Protein AF-E3RVE3-F1 (afdb_monomer_lite)

pLDDT: mean 70.92, std 10.41, range [46.97, 87.31]

Radius of gyration: 34.37 Å; chains: 1; bounding box: 54×41×122 Å

Secondary structure (DSSP, 8-state):
-HHHHHHHHHHHHHHHHHHHHHHHHHTTT-HHHHHHHHHHHHHHHHHHHHHHHHHHHTT----BTTB-HHHHHHHHHHHHHHHHHHHHHHHHHHHT--GGG--S-S----HHHHHHHHT-HHHHHHHHHHHHHHHHHHHHHHHHHHHHHHHHHHHHHHHHHHHHHHHHHHHHHHT--

InterPro domains:
  IPR005178 Organic solute transporter subunit alpha/Transmembrane protein 184 [PF03619] (2-101)
  IPR005178 Organic solute transporter subunit alpha/Transmembrane protein 184 [PTHR23423] (3-134)

Structure (mmCIF, N/CA/C/O backbone):
data_AF-E3RVE3-F1
#
_entry.id   AF-E3RVE3-F1
#
loop_
_atom_site.group_PDB
_atom_site.id
_atom_site.type_symbol
_atom_site.label_atom_id
_atom_site.label_alt_id
_atom_site.label_comp_id
_atom_site.label_asym_id
_atom_site.label_entity_id
_atom_site.label_seq_id
_atom_site.pdbx_PDB_ins_code
_atom_site.Cartn_x
_atom_site.Cartn_y
_atom_site.Cartn_z
_atom_site.occupancy
_atom_site.B_iso_or_equiv
_atom_site.auth_seq_id
_atom_site.auth_comp_id
_atom_site.auth_asym_id
_atom_site.auth_atom_id
_atom_site.pdbx_PDB_model_num
ATOM 1 N N . MET A 1 1 ? 16.884 5.869 -12.346 1.00 65.06 1 MET A N 1
ATOM 2 C CA . MET A 1 1 ? 17.036 4.520 -12.939 1.00 65.06 1 MET A CA 1
ATOM 3 C C . MET A 1 1 ? 17.633 3.510 -11.960 1.00 65.06 1 MET A C 1
ATOM 5 O O . MET A 1 1 ? 16.927 2.584 -11.593 1.00 65.06 1 MET A O 1
ATOM 9 N N . VAL A 1 2 ? 18.877 3.674 -11.479 1.00 71.81 2 VAL A N 1
ATOM 10 C CA . VAL A 1 2 ? 19.472 2.731 -10.497 1.00 71.81 2 VAL A CA 1
ATOM 11 C C . VAL A 1 2 ? 18.742 2.763 -9.149 1.00 71.81 2 VAL A C 1
ATOM 13 O O . VAL A 1 2 ? 18.401 1.713 -8.618 1.00 71.81 2 VAL A O 1
ATOM 16 N N . LEU A 1 3 ? 18.426 3.954 -8.630 1.00 80.06 3 LEU A N 1
ATOM 17 C CA . LEU A 1 3 ? 17.677 4.094 -7.374 1.00 80.06 3 LEU A CA 1
ATOM 18 C C . LEU A 1 3 ? 16.263 3.501 -7.475 1.00 80.06 3 LEU A C 1
ATOM 20 O O . LEU A 1 3 ? 15.844 2.769 -6.581 1.00 80.06 3 LEU A O 1
ATOM 24 N N . ASP A 1 4 ? 15.578 3.742 -8.596 1.00 76.38 4 ASP A N 1
ATOM 25 C CA . ASP A 1 4 ? 14.235 3.209 -8.879 1.00 76.38 4 ASP A CA 1
ATOM 26 C C . ASP A 1 4 ? 14.238 1.674 -8.999 1.00 76.38 4 ASP A C 1
ATOM 28 O O . ASP A 1 4 ? 13.317 0.993 -8.542 1.00 76.38 4 ASP A O 1
ATOM 32 N N . ALA A 1 5 ? 15.313 1.108 -9.553 1.00 75.25 5 ALA A N 1
ATOM 33 C CA . ALA A 1 5 ? 15.502 -0.335 -9.639 1.00 75.25 5 ALA A CA 1
ATOM 34 C C . ALA A 1 5 ? 15.805 -0.973 -8.280 1.00 75.25 5 ALA A C 1
ATOM 36 O O . ALA A 1 5 ? 15.210 -1.997 -7.932 1.00 75.25 5 ALA A O 1
ATOM 37 N N . CYS A 1 6 ? 16.673 -0.354 -7.477 1.00 84.38 6 CYS A N 1
ATOM 38 C CA . CYS A 1 6 ? 16.974 -0.826 -6.129 1.00 84.38 6 CYS A CA 1
ATOM 39 C C . CYS A 1 6 ? 15.732 -0.779 -5.233 1.00 84.38 6 CYS A C 1
ATOM 41 O O . CYS A 1 6 ? 15.403 -1.782 -4.601 1.00 84.38 6 CYS A O 1
ATOM 43 N N . THR A 1 7 ? 15.003 0.342 -5.215 1.00 83.31 7 THR A N 1
ATOM 44 C CA . THR A 1 7 ? 13.797 0.481 -4.384 1.00 83.31 7 THR A CA 1
ATOM 45 C C . THR A 1 7 ? 12.705 -0.502 -4.800 1.00 83.31 7 THR A C 1
ATOM 47 O O . THR A 1 7 ? 12.115 -1.151 -3.938 1.00 83.31 7 THR A O 1
ATOM 50 N N . THR A 1 8 ? 12.498 -0.724 -6.105 1.00 80.88 8 THR A N 1
ATOM 51 C CA . THR A 1 8 ? 11.493 -1.691 -6.573 1.00 80.88 8 THR A CA 1
ATOM 52 C C . THR A 1 8 ? 11.868 -3.122 -6.197 1.00 80.88 8 THR A C 1
ATOM 54 O O . THR A 1 8 ? 11.028 -3.879 -5.711 1.00 80.88 8 THR A O 1
ATOM 57 N N . THR A 1 9 ? 13.145 -3.484 -6.329 1.00 82.31 9 THR A N 1
ATOM 58 C CA . THR A 1 9 ? 13.634 -4.816 -5.946 1.00 82.31 9 THR A CA 1
ATOM 59 C C . THR A 1 9 ? 13.461 -5.053 -4.445 1.00 82.31 9 THR A C 1
ATOM 61 O O . THR A 1 9 ? 12.904 -6.071 -4.032 1.00 82.31 9 THR A O 1
ATOM 64 N N . ILE A 1 10 ? 13.847 -4.079 -3.615 1.00 87.31 10 ILE A N 1
ATOM 65 C CA . ILE A 1 10 ? 13.667 -4.139 -2.158 1.00 87.31 10 ILE A CA 1
ATOM 66 C C . ILE A 1 10 ? 12.174 -4.211 -1.800 1.00 87.31 10 ILE A C 1
ATOM 68 O O . ILE A 1 10 ? 11.781 -4.988 -0.928 1.00 87.31 10 ILE A O 1
ATOM 72 N N . ALA A 1 11 ? 11.316 -3.462 -2.495 1.00 82.50 11 ALA A N 1
ATOM 73 C CA . ALA A 1 11 ? 9.875 -3.462 -2.265 1.00 82.50 11 ALA A CA 1
ATOM 74 C C . ALA A 1 11 ? 9.217 -4.818 -2.575 1.00 82.50 11 ALA A C 1
ATOM 76 O O . ALA A 1 11 ? 8.315 -5.230 -1.833 1.00 82.50 11 ALA A O 1
ATOM 77 N N . ILE A 1 12 ? 9.670 -5.514 -3.626 1.00 79.44 1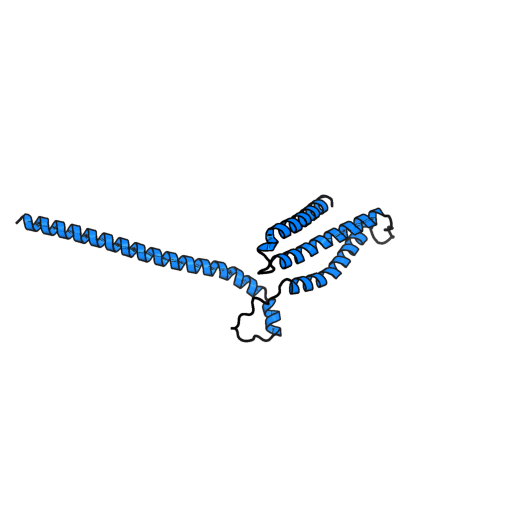2 ILE A N 1
ATOM 78 C CA . ILE A 1 12 ? 9.216 -6.867 -3.985 1.00 79.44 12 ILE A CA 1
ATOM 79 C C . ILE A 1 12 ? 9.651 -7.865 -2.909 1.00 79.44 12 ILE A C 1
ATOM 81 O O . ILE A 1 12 ? 8.815 -8.601 -2.380 1.00 79.44 12 ILE A O 1
ATOM 85 N N . LEU A 1 13 ? 10.927 -7.836 -2.512 1.00 85.00 13 LEU A N 1
ATOM 86 C CA . LEU A 1 13 ? 11.462 -8.710 -1.462 1.00 85.00 13 LEU A CA 1
ATOM 87 C C . LEU A 1 13 ? 10.730 -8.517 -0.132 1.00 85.00 13 LEU A C 1
ATOM 89 O O . LEU A 1 13 ? 10.403 -9.491 0.555 1.00 85.00 13 LEU A O 1
ATOM 93 N N . GLN A 1 14 ? 10.415 -7.267 0.208 1.00 82.31 14 GLN A N 1
ATOM 94 C CA . GLN A 1 14 ? 9.692 -6.971 1.433 1.00 82.31 14 GLN A CA 1
ATOM 95 C C . GLN A 1 14 ? 8.228 -7.410 1.356 1.00 82.31 14 GLN A C 1
ATOM 97 O O . GLN A 1 14 ? 7.674 -7.861 2.353 1.00 82.31 14 GLN A O 1
ATOM 102 N N . SER A 1 15 ? 7.605 -7.359 0.176 1.00 75.19 15 SER A N 1
ATOM 103 C CA . SER A 1 15 ? 6.250 -7.883 -0.023 1.00 75.19 15 SER A CA 1
ATOM 104 C C . SER A 1 15 ? 6.187 -9.401 0.176 1.00 75.19 15 SER A C 1
ATOM 106 O O . SER A 1 15 ? 5.290 -9.895 0.856 1.00 75.19 15 SER A O 1
ATOM 108 N N . VAL A 1 16 ? 7.160 -10.139 -0.363 1.00 78.75 16 VAL A N 1
ATOM 109 C CA . VAL A 1 16 ? 7.247 -11.603 -0.214 1.00 78.75 16 VAL A CA 1
ATOM 110 C C . VAL A 1 16 ? 7.552 -11.999 1.236 1.00 78.75 16 VAL A C 1
ATOM 112 O O . VAL A 1 16 ? 6.930 -12.906 1.792 1.00 78.75 16 VAL A O 1
ATOM 115 N N . SER A 1 17 ? 8.471 -11.288 1.890 1.00 79.94 17 SER A N 1
ATOM 116 C CA . SER A 1 17 ? 8.821 -11.542 3.295 1.00 79.94 17 SER A CA 1
ATOM 117 C C . SER A 1 17 ? 7.658 -11.239 4.239 1.00 79.94 17 SER A C 1
ATOM 119 O O . SER A 1 17 ? 7.386 -11.992 5.175 1.00 79.94 17 SER A O 1
ATOM 121 N N . PHE A 1 18 ? 6.927 -10.163 3.965 1.00 74.94 18 PHE A N 1
ATOM 122 C CA . PHE A 1 18 ? 5.731 -9.787 4.701 1.00 74.94 18 PHE A CA 1
ATOM 123 C C . PHE A 1 18 ? 4.583 -10.789 4.508 1.00 74.94 18 PHE A C 1
ATOM 125 O O . PHE A 1 18 ? 3.909 -11.122 5.483 1.00 74.94 18 PHE A O 1
ATOM 132 N N . TYR A 1 19 ? 4.412 -11.338 3.300 1.00 68.50 19 TYR A N 1
ATOM 133 C CA . TYR A 1 19 ? 3.468 -12.427 3.030 1.00 68.50 19 TYR A CA 1
ATOM 134 C C . TYR A 1 19 ? 3.749 -13.650 3.912 1.00 68.50 19 TYR A C 1
ATOM 136 O O . TYR A 1 19 ? 2.864 -14.134 4.619 1.00 68.50 19 TYR A O 1
ATOM 144 N N . ASN A 1 20 ? 5.006 -14.100 3.946 1.00 73.31 20 ASN A N 1
ATOM 145 C CA . ASN A 1 20 ? 5.391 -15.275 4.726 1.00 73.31 20 ASN A CA 1
ATOM 146 C C . ASN A 1 20 ? 5.181 -15.106 6.235 1.00 73.31 20 ASN A C 1
ATOM 148 O O . ASN A 1 20 ? 4.893 -16.094 6.910 1.00 73.31 20 ASN A O 1
ATOM 152 N N . ARG A 1 21 ? 5.307 -13.880 6.755 1.00 70.62 21 ARG A N 1
ATOM 153 C CA . ARG A 1 21 ? 5.133 -13.571 8.183 1.00 70.62 21 ARG A CA 1
ATOM 154 C C . ARG A 1 21 ? 3.676 -13.394 8.611 1.00 70.62 21 ARG A C 1
ATOM 156 O O . ARG A 1 21 ? 3.383 -13.576 9.782 1.00 70.62 21 ARG A O 1
ATOM 163 N N . ASN A 1 22 ? 2.769 -13.050 7.696 1.00 64.31 22 ASN A N 1
ATOM 164 C CA . ASN A 1 22 ? 1.396 -12.667 8.050 1.00 64.31 22 ASN A CA 1
ATOM 165 C C . ASN A 1 22 ? 0.319 -13.648 7.559 1.00 64.31 22 ASN A C 1
ATOM 167 O O . ASN A 1 22 ? -0.866 -13.415 7.776 1.00 64.31 22 ASN A O 1
ATOM 171 N N . LYS A 1 23 ? 0.712 -14.764 6.934 1.00 63.12 23 LYS A N 1
ATOM 172 C CA . LYS A 1 23 ? -0.189 -15.798 6.395 1.00 63.12 23 LYS A CA 1
ATOM 173 C C . LYS A 1 23 ? -1.209 -16.359 7.401 1.00 63.12 23 LYS A C 1
ATOM 175 O O . LYS A 1 23 ? -2.355 -16.578 7.019 1.00 63.12 23 LYS A O 1
ATOM 180 N N . GLU A 1 24 ? -0.840 -16.525 8.672 1.00 59.94 24 GLU A N 1
ATOM 181 C CA . GLU A 1 24 ? -1.742 -17.065 9.710 1.00 59.94 24 GLU A CA 1
ATOM 182 C C . GLU A 1 24 ? -2.797 -16.061 10.195 1.00 59.94 24 GLU A C 1
ATOM 184 O O . GLU A 1 24 ? -3.933 -16.438 10.467 1.00 59.94 24 GLU A O 1
ATOM 189 N N . LEU A 1 25 ? -2.471 -14.768 10.252 1.00 56.75 25 LEU A N 1
ATOM 190 C CA . LEU A 1 25 ? -3.379 -13.735 10.772 1.00 56.75 25 LEU A CA 1
ATOM 191 C C . LEU A 1 25 ? -4.417 -13.268 9.735 1.00 56.75 25 LEU A C 1
ATOM 193 O O . LEU A 1 25 ? -5.370 -12.566 10.072 1.00 56.75 25 LEU A O 1
ATOM 197 N N . LEU A 1 26 ? -4.248 -13.649 8.464 1.00 52.38 26 LEU A N 1
ATOM 198 C CA . LEU A 1 26 ? -4.927 -13.020 7.329 1.00 52.38 26 LEU A CA 1
ATOM 199 C C . LEU A 1 26 ? -5.943 -13.853 6.570 1.00 52.38 26 LEU A C 1
ATOM 201 O O . LEU A 1 26 ? -6.706 -13.281 5.783 1.00 52.38 26 LEU A O 1
ATOM 205 N N . GLN A 1 27 ? -6.034 -15.152 6.846 1.00 53.09 27 GLN A N 1
ATOM 206 C CA . GLN A 1 27 ? -7.085 -15.988 6.264 1.00 53.09 27 GLN A CA 1
ATOM 207 C C . GLN A 1 27 ? -8.498 -15.479 6.600 1.00 53.09 27 GLN A C 1
ATOM 209 O O . GLN A 1 27 ? -9.424 -15.686 5.822 1.00 53.09 27 GLN A O 1
ATOM 214 N N . LYS A 1 28 ? -8.664 -14.746 7.711 1.00 53.94 28 LYS A N 1
ATOM 215 C CA . LYS A 1 28 ? -9.977 -14.312 8.209 1.00 53.94 28 LYS A CA 1
ATOM 216 C C . LYS A 1 28 ? -10.526 -13.018 7.580 1.00 53.94 28 LYS A C 1
ATOM 218 O O . LYS A 1 28 ? -11.725 -12.772 7.692 1.00 53.94 28 LYS A O 1
ATOM 223 N N . HIS A 1 29 ? -9.698 -12.176 6.943 1.00 56.75 29 HIS A N 1
ATOM 224 C CA . HIS A 1 29 ? -10.158 -10.869 6.421 1.00 56.75 29 HIS A CA 1
ATOM 225 C C . HIS A 1 29 ? -9.526 -10.386 5.101 1.00 56.75 29 HIS A C 1
ATOM 227 O O . HIS A 1 29 ? -9.907 -9.320 4.619 1.00 56.75 29 HIS A O 1
ATOM 233 N N . GLN A 1 30 ? -8.600 -11.139 4.485 1.00 58.16 30 GLN A N 1
ATOM 234 C CA . GLN A 1 30 ? -8.103 -10.877 3.115 1.00 58.16 30 GLN A CA 1
ATOM 235 C C . GLN A 1 30 ? -7.538 -9.447 2.891 1.00 58.16 30 GLN A C 1
ATOM 237 O O . GLN A 1 30 ? -7.475 -8.954 1.768 1.00 58.16 30 GLN A O 1
ATOM 242 N N . ILE A 1 31 ? -7.096 -8.755 3.950 1.00 59.66 31 ILE A N 1
ATOM 243 C CA . ILE A 1 31 ? -6.632 -7.352 3.892 1.00 59.66 31 ILE A CA 1
ATOM 244 C C . ILE A 1 31 ? -5.329 -7.202 3.081 1.00 59.66 31 ILE A C 1
ATOM 246 O O . ILE A 1 31 ? -5.096 -6.161 2.473 1.00 59.66 31 ILE A O 1
ATOM 250 N N . LEU A 1 32 ? -4.492 -8.242 2.993 1.00 57.31 32 LEU A N 1
ATOM 251 C CA . LEU A 1 32 ? -3.248 -8.186 2.213 1.00 57.31 32 LEU A CA 1
ATOM 252 C C . LEU A 1 32 ? -3.418 -8.426 0.722 1.00 57.31 32 LEU A C 1
ATOM 254 O O . LEU A 1 32 ? -2.646 -7.857 -0.040 1.00 57.31 32 LEU A O 1
ATOM 258 N N . LEU A 1 33 ? -4.422 -9.189 0.283 1.00 58.50 33 LEU A N 1
ATOM 259 C CA . LEU A 1 33 ? -4.738 -9.280 -1.147 1.00 58.50 33 LEU A CA 1
ATOM 260 C C . LEU A 1 33 ? -5.152 -7.906 -1.699 1.00 58.50 33 LEU A C 1
ATOM 262 O O . LEU A 1 33 ? -4.770 -7.537 -2.810 1.00 58.50 33 LEU A O 1
ATOM 266 N N . LYS A 1 34 ? -5.806 -7.090 -0.862 1.00 66.50 34 LYS A N 1
ATOM 267 C CA . LYS A 1 34 ? -6.138 -5.688 -1.159 1.00 66.50 34 LYS A CA 1
ATOM 268 C C . LYS A 1 34 ? -4.887 -4.815 -1.324 1.00 66.50 34 LYS A C 1
ATOM 270 O O . LYS A 1 34 ? -4.781 -4.082 -2.301 1.00 66.50 34 LYS A O 1
ATOM 275 N N . LEU A 1 35 ? -3.906 -4.926 -0.424 1.00 62.16 35 LEU A N 1
ATOM 276 C CA . LEU A 1 35 ? -2.658 -4.145 -0.503 1.00 62.16 35 LEU A CA 1
ATOM 277 C C . LEU A 1 35 ? -1.691 -4.644 -1.593 1.00 62.16 35 LEU A C 1
ATOM 279 O O . LEU A 1 35 ? -0.967 -3.851 -2.197 1.00 62.16 35 LEU A O 1
ATOM 283 N N . PHE A 1 36 ? -1.685 -5.948 -1.871 1.00 68.75 36 PHE A N 1
ATOM 284 C CA . PHE A 1 36 ? -0.856 -6.566 -2.906 1.00 68.75 36 PHE A CA 1
ATOM 285 C C . PHE A 1 36 ? -1.291 -6.164 -4.320 1.00 68.75 36 PHE A C 1
ATOM 287 O O . PHE A 1 36 ? -0.445 -5.961 -5.191 1.00 68.75 36 PHE A O 1
ATOM 294 N N . THR A 1 37 ? -2.597 -5.988 -4.529 1.00 67.06 37 THR A N 1
ATOM 295 C CA . THR A 1 37 ? -3.157 -5.544 -5.811 1.00 67.06 37 THR A CA 1
ATOM 296 C C . THR A 1 37 ? -2.599 -4.176 -6.211 1.00 67.06 37 THR A C 1
ATOM 298 O O . THR A 1 37 ? -2.032 -4.040 -7.291 1.00 67.06 37 THR A O 1
ATOM 301 N N . PHE A 1 38 ? -2.636 -3.191 -5.306 1.00 72.50 38 PHE A N 1
ATOM 302 C CA . PHE A 1 38 ? -2.054 -1.865 -5.555 1.00 72.50 38 PHE A CA 1
ATOM 303 C C . PHE A 1 38 ? -0.528 -1.909 -5.736 1.00 72.50 38 PHE A C 1
ATOM 305 O O . PHE A 1 38 ? 0.020 -1.239 -6.608 1.00 72.50 38 PHE A O 1
ATOM 312 N N . LYS A 1 39 ? 0.180 -2.736 -4.953 1.00 76.50 39 LYS A N 1
ATOM 313 C CA . LYS A 1 39 ? 1.634 -2.906 -5.110 1.00 76.50 39 LYS A CA 1
ATOM 314 C C . LYS A 1 39 ? 2.032 -3.521 -6.456 1.00 76.50 39 LYS A C 1
ATOM 316 O O . LYS A 1 39 ? 3.067 -3.142 -7.000 1.00 76.50 39 LYS A O 1
ATOM 321 N N . SER A 1 40 ? 1.228 -4.434 -6.999 1.00 71.69 40 SER A N 1
ATOM 322 C CA . SER A 1 40 ? 1.490 -5.060 -8.304 1.00 71.69 40 SER A CA 1
ATOM 323 C C . SER A 1 40 ? 1.406 -4.051 -9.455 1.00 71.69 40 SER A C 1
ATOM 325 O O . SER A 1 40 ? 2.195 -4.138 -10.393 1.00 71.69 40 SER A O 1
ATOM 327 N N . VAL A 1 41 ? 0.544 -3.032 -9.336 1.00 77.31 41 VAL A N 1
ATOM 328 C CA . VAL A 1 41 ? 0.456 -1.909 -10.292 1.00 77.31 41 VAL A CA 1
ATOM 329 C C . VAL A 1 41 ? 1.785 -1.160 -10.384 1.00 77.31 41 VAL A C 1
ATOM 331 O O . VAL A 1 41 ? 2.300 -0.923 -11.477 1.00 77.31 41 VAL A O 1
ATOM 334 N N . LEU A 1 42 ? 2.374 -0.820 -9.231 1.00 76.06 42 LEU A N 1
ATOM 335 C CA . LEU A 1 42 ? 3.668 -0.133 -9.175 1.00 76.06 42 LEU A CA 1
ATOM 336 C C . LEU A 1 42 ? 4.797 -1.008 -9.744 1.00 76.06 42 LEU A C 1
ATOM 338 O O . LEU A 1 42 ? 5.687 -0.499 -10.424 1.00 76.06 42 LEU A O 1
ATOM 342 N N . GLY A 1 43 ? 4.742 -2.324 -9.515 1.00 75.00 43 GLY A N 1
ATOM 343 C CA . GLY A 1 43 ? 5.701 -3.275 -10.082 1.00 75.00 43 GLY A CA 1
ATOM 344 C C . GLY A 1 43 ? 5.659 -3.337 -11.612 1.00 75.00 43 GLY A C 1
ATOM 345 O O . GLY A 1 43 ? 6.706 -3.425 -12.253 1.00 75.00 43 GLY A O 1
ATOM 346 N N . LEU A 1 44 ? 4.472 -3.231 -12.211 1.00 77.88 44 LEU A N 1
ATOM 347 C CA . LEU A 1 44 ? 4.301 -3.256 -13.666 1.00 77.88 44 LEU A CA 1
ATOM 348 C C . LEU A 1 44 ? 4.865 -2.006 -14.355 1.00 77.88 44 LEU A C 1
ATOM 350 O O . LEU A 1 44 ? 5.475 -2.129 -15.416 1.00 77.88 44 LEU A O 1
ATOM 354 N N . ASN A 1 45 ? 4.763 -0.828 -13.732 1.00 78.94 45 ASN A N 1
ATOM 355 C CA . ASN A 1 45 ? 5.400 0.394 -14.241 1.00 78.94 45 ASN A CA 1
ATOM 356 C C . ASN A 1 45 ? 6.937 0.270 -14.284 1.00 78.94 45 ASN A C 1
ATOM 358 O O . ASN A 1 45 ? 7.588 0.626 -15.273 1.00 78.94 45 ASN A O 1
ATOM 362 N N . PHE A 1 46 ? 7.521 -0.315 -13.236 1.00 77.06 46 PHE A N 1
ATOM 363 C CA . PHE A 1 46 ? 8.947 -0.624 -13.208 1.00 77.06 46 PHE A CA 1
ATOM 364 C C . PHE A 1 46 ? 9.332 -1.653 -14.282 1.00 77.06 46 PHE A C 1
ATOM 366 O O . PHE A 1 46 ? 10.337 -1.479 -14.973 1.00 77.06 46 PHE A O 1
ATOM 373 N N . PHE A 1 47 ? 8.515 -2.693 -14.472 1.00 77.81 47 PHE A N 1
ATOM 374 C CA . PHE A 1 47 ? 8.771 -3.729 -15.471 1.00 77.81 47 PHE A CA 1
ATOM 375 C C . PHE A 1 47 ? 8.735 -3.184 -16.905 1.00 77.81 47 PHE A C 1
ATOM 377 O O . PHE A 1 47 ? 9.600 -3.527 -17.705 1.00 77.81 47 PHE A O 1
ATOM 384 N N . GLN A 1 48 ? 7.810 -2.274 -17.225 1.00 80.88 48 GLN A N 1
ATOM 385 C CA . GLN A 1 48 ? 7.771 -1.582 -18.521 1.00 80.88 48 GLN A CA 1
ATOM 386 C C . GLN A 1 48 ? 9.077 -0.821 -18.782 1.00 80.88 48 GLN A C 1
ATOM 388 O O . GLN A 1 48 ? 9.715 -1.008 -19.819 1.00 80.88 48 GLN A O 1
ATOM 393 N N . SER A 1 49 ? 9.519 -0.025 -17.804 1.00 75.94 49 SER A N 1
ATOM 394 C CA . SER A 1 49 ? 10.766 0.746 -17.889 1.00 75.94 49 SER A CA 1
ATOM 395 C C . SER A 1 49 ? 12.002 -0.155 -18.024 1.00 75.94 49 SER A C 1
ATOM 397 O O . SER A 1 49 ? 12.944 0.176 -18.749 1.00 75.94 49 SER A O 1
ATOM 399 N N . PHE A 1 50 ? 11.988 -1.325 -17.379 1.00 77.88 50 PHE A N 1
ATOM 400 C CA . PHE A 1 50 ? 13.038 -2.338 -17.477 1.00 77.88 50 PHE A CA 1
ATOM 401 C C . PHE A 1 50 ? 13.070 -3.020 -18.853 1.00 77.88 50 PHE A C 1
ATOM 403 O O . PHE A 1 50 ? 14.125 -3.071 -19.483 1.00 77.88 50 PHE A O 1
ATOM 410 N N . VAL A 1 51 ? 11.923 -3.487 -19.357 1.00 78.81 51 VAL A N 1
ATOM 411 C CA . VAL A 1 51 ? 11.801 -4.148 -20.670 1.00 78.81 51 VAL A CA 1
ATOM 412 C C . VAL A 1 51 ? 12.221 -3.209 -21.797 1.00 78.81 51 VAL A C 1
ATOM 414 O O . VAL A 1 51 ? 12.952 -3.613 -22.697 1.00 78.81 51 VAL A O 1
ATOM 417 N N . ILE A 1 52 ? 11.821 -1.941 -21.729 1.00 74.44 52 ILE A N 1
ATOM 418 C CA . ILE A 1 52 ? 12.172 -0.930 -22.732 1.00 74.44 52 ILE A CA 1
ATOM 419 C C . ILE A 1 52 ? 13.662 -0.585 -22.671 1.00 74.44 52 ILE A C 1
ATOM 421 O O . ILE A 1 52 ? 14.301 -0.460 -23.714 1.00 74.44 52 ILE A O 1
ATOM 425 N N . SER A 1 53 ? 14.250 -0.516 -21.474 1.00 70.69 53 SER A N 1
ATOM 426 C CA . SER A 1 53 ? 15.703 -0.346 -21.325 1.00 70.69 53 SER A CA 1
ATOM 427 C C . SER A 1 53 ? 16.485 -1.547 -21.868 1.00 70.69 53 SER A C 1
ATOM 429 O O . SER A 1 53 ? 17.509 -1.372 -22.525 1.00 70.69 53 SER A O 1
ATOM 431 N N . MET A 1 54 ? 15.982 -2.766 -21.658 1.00 72.75 54 MET A N 1
ATOM 432 C CA . MET A 1 54 ? 16.579 -3.993 -22.190 1.00 72.75 54 MET A CA 1
ATOM 433 C C . MET A 1 54 ? 16.469 -4.052 -23.723 1.00 72.75 54 MET A C 1
ATOM 435 O O . MET A 1 54 ? 17.429 -4.404 -24.408 1.00 72.75 54 MET A O 1
ATOM 439 N N . LEU A 1 55 ? 15.337 -3.613 -24.282 1.00 69.88 55 LEU A N 1
ATOM 440 C CA . LEU A 1 55 ? 15.103 -3.557 -25.725 1.00 69.88 55 LEU A CA 1
ATOM 441 C C . LEU A 1 55 ? 15.906 -2.442 -26.417 1.00 69.88 55 LEU A C 1
ATOM 443 O O . LEU A 1 55 ? 16.385 -2.638 -27.536 1.00 69.88 55 LEU A O 1
ATOM 447 N N . ALA A 1 56 ? 16.112 -1.306 -25.744 1.00 66.06 56 ALA A N 1
ATOM 448 C CA . ALA A 1 56 ? 17.023 -0.252 -26.187 1.00 66.06 56 ALA A CA 1
ATOM 449 C C . ALA A 1 56 ? 18.479 -0.745 -26.246 1.00 66.06 56 ALA A C 1
ATOM 451 O O . ALA A 1 56 ? 19.197 -0.401 -27.184 1.00 66.06 56 ALA A O 1
ATOM 452 N N . GLY A 1 57 ? 18.886 -1.622 -25.321 1.00 61.75 57 GLY A N 1
ATOM 453 C CA . GLY A 1 57 ? 20.194 -2.287 -25.344 1.00 61.75 57 GLY A CA 1
ATOM 454 C C . GLY A 1 57 ? 20.416 -3.221 -26.545 1.00 61.75 57 GLY A C 1
ATOM 455 O O . GLY A 1 57 ? 21.552 -3.405 -26.968 1.00 61.75 57 GLY A O 1
ATOM 456 N N . HIS A 1 58 ? 19.349 -3.759 -27.148 1.00 60.66 58 HIS A N 1
ATOM 457 C CA . HIS A 1 58 ? 19.416 -4.630 -28.334 1.00 60.66 58 HIS A CA 1
ATOM 458 C C . HIS A 1 58 ? 19.385 -3.883 -29.685 1.00 60.66 58 HIS A C 1
ATOM 460 O O . HIS A 1 58 ? 19.327 -4.520 -30.737 1.00 60.66 58 HIS A O 1
ATOM 466 N N . GLY A 1 59 ? 19.426 -2.544 -29.700 1.00 55.34 59 GLY A N 1
ATOM 467 C CA . GLY A 1 59 ? 19.671 -1.765 -30.925 1.00 55.34 59 GLY A CA 1
ATOM 468 C C . GLY A 1 59 ? 18.552 -1.774 -31.982 1.00 55.34 59 GLY A C 1
ATOM 469 O O . GLY A 1 59 ? 18.790 -1.377 -33.122 1.00 55.34 59 GLY A O 1
ATOM 470 N N . LYS A 1 60 ? 17.326 -2.210 -31.645 1.00 53.22 60 LYS A N 1
ATOM 471 C CA . LYS A 1 60 ? 16.180 -2.247 -32.585 1.00 53.22 60 LYS A CA 1
ATOM 472 C C . LYS A 1 60 ? 15.394 -0.942 -32.708 1.00 53.22 60 LYS A C 1
ATOM 474 O O . LYS A 1 60 ? 14.583 -0.806 -33.621 1.00 53.22 60 LYS A O 1
ATOM 479 N N . LEU A 1 61 ? 15.617 0.012 -31.816 1.00 54.78 61 LEU A N 1
ATOM 480 C CA . LEU A 1 61 ? 15.035 1.340 -31.940 1.00 54.78 61 LEU A CA 1
ATOM 481 C C . LEU A 1 61 ? 15.976 2.133 -32.856 1.00 54.78 61 LEU A C 1
ATOM 483 O O . LEU A 1 61 ? 17.164 2.235 -32.581 1.00 54.78 61 LEU A O 1
ATOM 487 N N . ARG A 1 62 ? 15.485 2.593 -34.007 1.00 50.41 62 ARG A N 1
ATOM 488 C CA . ARG A 1 62 ? 16.220 3.480 -34.919 1.00 50.41 62 ARG A CA 1
ATOM 489 C C . ARG A 1 62 ? 15.631 4.883 -34.772 1.00 50.41 62 ARG A C 1
ATOM 491 O O . ARG A 1 62 ? 14.405 4.997 -34.764 1.00 50.41 62 ARG A O 1
ATOM 498 N N . PRO A 1 63 ? 16.453 5.941 -34.696 1.00 47.84 63 PRO A N 1
ATOM 499 C CA . PRO A 1 63 ? 15.942 7.302 -34.682 1.00 47.84 63 PRO A CA 1
ATOM 500 C C . PRO A 1 63 ? 15.333 7.590 -36.057 1.00 47.84 63 PRO A C 1
ATOM 502 O O . PRO A 1 63 ? 16.011 7.465 -37.076 1.00 47.84 63 PRO A O 1
ATOM 505 N N . ASN A 1 64 ? 14.052 7.944 -36.101 1.00 54.59 64 ASN A N 1
ATOM 506 C CA . ASN A 1 64 ? 13.423 8.481 -37.306 1.00 54.59 64 ASN A CA 1
ATOM 507 C C . ASN A 1 64 ? 13.289 10.005 -37.151 1.00 54.59 64 ASN A C 1
ATOM 509 O O . ASN A 1 64 ? 13.178 10.517 -36.040 1.00 54.59 64 ASN A O 1
ATOM 513 N N . LYS A 1 65 ? 13.283 10.717 -38.279 1.00 50.03 65 LYS A N 1
ATOM 514 C CA . LYS A 1 65 ? 13.355 12.174 -38.485 1.00 50.03 65 LYS A CA 1
ATOM 515 C C . LYS A 1 65 ? 12.312 13.017 -37.717 1.00 50.03 65 LYS A C 1
ATOM 517 O O . LYS A 1 65 ? 12.398 14.238 -37.754 1.00 50.03 65 LYS A O 1
ATOM 522 N N . TYR A 1 66 ? 11.358 12.392 -37.025 1.00 53.38 66 TYR A N 1
ATOM 523 C CA . TYR A 1 66 ? 10.254 13.050 -36.316 1.00 53.38 66 TYR A CA 1
ATOM 524 C C . TYR A 1 66 ? 10.122 12.664 -34.828 1.00 53.38 66 TYR A C 1
ATOM 526 O O . TYR A 1 66 ? 9.235 13.193 -34.167 1.00 53.38 66 TYR A O 1
ATOM 534 N N . MET A 1 67 ? 10.945 11.751 -34.281 1.00 49.69 67 MET A N 1
ATOM 535 C CA . MET A 1 67 ? 10.714 11.225 -32.925 1.00 49.69 67 MET A CA 1
ATOM 536 C C . MET A 1 67 ? 12.017 10.814 -32.216 1.00 49.69 67 MET A C 1
ATOM 538 O O . MET A 1 67 ? 12.777 9.982 -32.718 1.00 49.69 67 MET A O 1
ATOM 542 N N . THR A 1 68 ? 12.281 11.394 -31.040 1.00 63.53 68 THR A N 1
ATOM 543 C CA . THR A 1 68 ? 13.448 11.072 -30.203 1.00 63.53 68 THR A CA 1
ATOM 544 C C . THR A 1 68 ? 13.270 9.687 -29.573 1.00 63.53 68 THR A C 1
ATOM 546 O O . THR A 1 68 ? 12.172 9.328 -29.150 1.00 63.53 68 THR A O 1
ATOM 549 N N . PHE A 1 69 ? 14.353 8.910 -29.442 1.00 63.19 69 PHE A N 1
ATOM 550 C CA . PHE A 1 69 ? 14.346 7.599 -28.762 1.00 63.19 69 PHE A CA 1
ATOM 551 C C . PHE A 1 69 ? 13.678 7.624 -27.386 1.00 63.19 69 PHE A C 1
ATOM 553 O O . PHE A 1 69 ? 13.029 6.664 -26.979 1.00 63.19 69 PHE A O 1
ATOM 560 N N . HIS A 1 70 ? 13.866 8.725 -26.669 1.00 66.56 70 HIS A N 1
ATOM 561 C CA . HIS A 1 70 ? 13.322 8.926 -25.341 1.00 66.56 70 HIS A CA 1
ATOM 562 C C . HIS A 1 70 ? 11.790 9.027 -25.348 1.00 66.56 70 HIS A C 1
ATOM 564 O O . HIS A 1 70 ? 11.137 8.407 -24.513 1.00 66.56 70 HIS A O 1
ATOM 570 N N . ASP A 1 71 ? 11.214 9.722 -26.329 1.00 68.31 71 ASP A N 1
ATOM 571 C CA . ASP A 1 71 ? 9.766 9.942 -26.410 1.00 68.31 71 ASP A CA 1
ATOM 572 C C . ASP A 1 71 ? 9.020 8.658 -26.780 1.00 68.31 71 ASP A C 1
ATOM 574 O O . ASP A 1 71 ? 7.958 8.372 -26.231 1.00 68.31 71 ASP A O 1
ATOM 578 N N . ILE A 1 72 ? 9.604 7.834 -27.658 1.00 71.94 72 ILE A N 1
ATOM 579 C CA . ILE A 1 72 ? 9.038 6.526 -28.026 1.00 71.94 72 ILE A CA 1
ATOM 580 C C . ILE A 1 72 ? 9.051 5.586 -26.822 1.00 71.94 72 ILE A C 1
ATOM 582 O O . ILE A 1 72 ? 8.058 4.916 -26.545 1.00 71.94 72 ILE A O 1
ATOM 586 N N . ASN A 1 73 ? 10.160 5.560 -26.083 1.00 74.56 73 ASN A N 1
ATOM 587 C CA . ASN A 1 73 ? 10.309 4.704 -24.913 1.00 74.56 73 ASN A CA 1
ATOM 588 C C . ASN A 1 73 ? 9.316 5.083 -23.808 1.00 74.56 73 ASN A C 1
ATOM 590 O O . ASN A 1 73 ? 8.615 4.221 -23.279 1.00 74.56 73 ASN A O 1
ATOM 594 N N . THR A 1 74 ? 9.202 6.371 -23.498 1.00 76.38 74 THR A N 1
ATOM 595 C CA . THR A 1 74 ? 8.287 6.856 -22.457 1.00 76.38 74 THR A CA 1
ATOM 596 C C . THR A 1 74 ? 6.820 6.746 -22.893 1.00 76.38 74 THR A C 1
ATOM 598 O O . THR A 1 74 ? 5.959 6.362 -22.095 1.00 76.38 74 THR A O 1
ATOM 601 N N . GLY A 1 75 ? 6.523 7.012 -24.169 1.00 78.19 75 GLY A N 1
ATOM 602 C CA . GLY A 1 75 ? 5.175 6.905 -24.727 1.00 78.19 75 GLY A CA 1
ATOM 603 C C . GLY A 1 75 ? 4.655 5.467 -24.762 1.00 78.19 75 GLY A C 1
ATOM 604 O O . GLY A 1 75 ? 3.511 5.214 -24.386 1.00 78.19 75 GLY A O 1
ATOM 605 N N . LEU A 1 76 ? 5.507 4.508 -25.135 1.00 81.38 76 LEU A N 1
ATOM 606 C CA . LEU A 1 76 ? 5.145 3.091 -25.195 1.00 81.38 76 LEU A CA 1
ATOM 607 C C . LEU A 1 76 ? 4.921 2.497 -23.797 1.00 81.38 76 LEU A C 1
ATOM 609 O O . LEU A 1 76 ? 3.952 1.765 -23.600 1.00 81.38 76 LEU A O 1
ATOM 613 N N . ALA A 1 77 ? 5.746 2.867 -22.811 1.00 82.56 77 ALA A N 1
ATOM 614 C CA . ALA A 1 77 ? 5.508 2.503 -21.411 1.00 82.56 77 ALA A CA 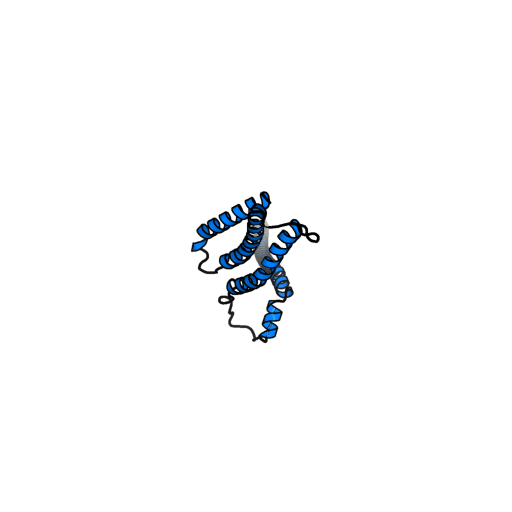1
ATOM 615 C C . ALA A 1 77 ? 4.141 3.013 -20.926 1.00 82.56 77 ALA A C 1
ATOM 617 O O . ALA A 1 77 ? 3.336 2.253 -20.389 1.00 82.56 77 ALA A O 1
ATOM 618 N N . SER A 1 78 ? 3.851 4.289 -21.189 1.00 82.19 78 SER A N 1
ATOM 619 C CA . SER A 1 78 ? 2.614 4.949 -20.757 1.00 82.19 78 SER A CA 1
ATOM 620 C C . SER A 1 78 ? 1.363 4.351 -21.411 1.00 82.19 78 SER A C 1
ATOM 622 O O . SER A 1 78 ? 0.330 4.227 -20.755 1.00 82.19 78 SER A O 1
ATOM 624 N N . LEU A 1 79 ? 1.455 3.922 -22.674 1.00 84.75 79 LEU A N 1
ATOM 625 C CA . LEU A 1 79 ? 0.363 3.252 -23.387 1.00 84.75 79 LEU A CA 1
ATOM 626 C C . LEU A 1 79 ? 0.025 1.886 -22.768 1.00 84.75 79 LEU A C 1
ATOM 628 O O . LEU A 1 79 ? -1.145 1.577 -22.541 1.00 84.75 79 LEU A O 1
ATOM 632 N N . ILE A 1 80 ? 1.046 1.079 -22.463 1.00 84.62 80 ILE A N 1
ATOM 633 C CA . ILE A 1 80 ? 0.867 -0.229 -21.813 1.00 84.62 80 ILE A CA 1
ATOM 634 C C . ILE A 1 80 ? 0.285 -0.033 -20.413 1.00 84.62 80 ILE A C 1
ATOM 636 O O . ILE A 1 80 ? -0.623 -0.756 -20.014 1.00 84.62 80 ILE A O 1
ATOM 640 N N . LEU A 1 81 ? 0.755 0.982 -19.682 1.00 84.44 81 LEU A N 1
ATOM 641 C CA . LEU A 1 81 ? 0.212 1.324 -18.373 1.00 84.44 81 LEU A CA 1
ATOM 642 C C . LEU A 1 81 ? -1.274 1.694 -18.451 1.00 84.44 81 LEU A C 1
ATOM 644 O O . LEU A 1 81 ? -2.064 1.210 -17.647 1.00 84.44 81 LEU A O 1
ATOM 648 N N . ALA A 1 82 ? -1.660 2.513 -19.430 1.00 86.62 82 ALA A N 1
ATOM 649 C CA . ALA A 1 82 ? -3.048 2.912 -19.634 1.00 86.62 82 ALA A CA 1
ATOM 650 C C . ALA A 1 82 ? -3.963 1.712 -19.934 1.00 86.62 82 ALA A C 1
ATOM 652 O O . ALA A 1 82 ? -5.097 1.682 -19.461 1.00 86.62 82 ALA A O 1
ATOM 653 N N . CYS A 1 83 ? -3.465 0.710 -20.666 1.00 85.25 83 CYS A N 1
ATOM 654 C CA . CYS A 1 83 ? -4.188 -0.537 -20.927 1.00 85.25 83 CYS A CA 1
ATOM 655 C C . CYS A 1 83 ? -4.350 -1.405 -19.666 1.00 85.25 83 CYS A C 1
ATOM 657 O O . CYS A 1 83 ? -5.362 -2.081 -19.506 1.00 85.25 83 CYS A O 1
ATOM 659 N N . GLU A 1 84 ? -3.394 -1.340 -18.742 1.00 82.38 84 GLU A N 1
ATOM 660 C CA . GLU A 1 84 ? -3.381 -2.157 -17.528 1.00 82.38 84 GLU A CA 1
ATOM 661 C C . GLU A 1 84 ? -4.219 -1.554 -16.375 1.00 82.38 84 GLU A C 1
ATOM 663 O O . GLU A 1 84 ? -4.773 -2.278 -15.548 1.00 82.38 84 GLU A O 1
ATOM 668 N N . MET A 1 85 ? -4.379 -0.224 -16.327 1.00 84.75 85 MET A N 1
ATOM 669 C CA . MET A 1 85 ? -5.209 0.477 -15.328 1.00 84.75 85 MET A CA 1
ATOM 670 C C . MET A 1 85 ? -6.642 -0.080 -15.170 1.00 84.75 85 MET A C 1
ATOM 672 O O . MET A 1 85 ? -7.056 -0.306 -14.028 1.00 84.75 85 MET A O 1
ATOM 676 N N . PRO A 1 86 ? -7.417 -0.347 -16.245 1.00 85.81 86 PRO A N 1
ATOM 677 C CA . PRO A 1 86 ? -8.740 -0.959 -16.107 1.00 85.81 86 PRO A CA 1
ATOM 678 C C . PRO A 1 86 ? -8.682 -2.399 -15.569 1.00 85.81 86 PRO A C 1
ATOM 680 O O . PRO A 1 86 ? -9.531 -2.777 -14.760 1.00 85.81 86 PRO A O 1
ATOM 683 N N . THR A 1 87 ? -7.663 -3.184 -15.928 1.00 82.31 87 THR A N 1
ATOM 684 C CA . THR A 1 87 ? -7.449 -4.544 -15.396 1.00 82.31 87 THR A CA 1
ATOM 685 C C . THR A 1 87 ? -7.250 -4.516 -13.879 1.00 82.31 87 THR A C 1
ATOM 687 O O . THR A 1 87 ? -7.843 -5.306 -13.139 1.00 82.31 87 THR A O 1
ATOM 690 N N . PHE A 1 88 ? -6.484 -3.543 -13.384 1.00 77.94 88 PHE A N 1
ATOM 691 C CA . PHE A 1 88 ? -6.268 -3.364 -11.951 1.00 77.94 88 PHE A CA 1
ATOM 692 C C . PHE A 1 88 ? -7.484 -2.840 -11.193 1.00 77.94 88 PHE A C 1
ATOM 694 O O . PHE A 1 88 ? -7.685 -3.215 -10.037 1.00 77.94 88 PHE A O 1
ATOM 701 N N . ALA A 1 89 ? -8.322 -2.020 -11.828 1.00 80.94 89 ALA A N 1
ATOM 702 C CA . ALA A 1 89 ? -9.583 -1.588 -11.235 1.00 80.94 89 ALA A CA 1
ATOM 703 C C . ALA A 1 89 ? -10.508 -2.788 -10.958 1.00 80.94 89 ALA A C 1
ATOM 705 O O . ALA A 1 89 ? -11.099 -2.884 -9.882 1.00 80.94 89 ALA A O 1
ATOM 706 N N . ILE A 1 90 ? -10.566 -3.753 -11.882 1.00 80.50 90 ILE A N 1
ATOM 707 C CA . ILE A 1 90 ? -11.335 -4.993 -11.706 1.00 80.50 90 ILE A CA 1
ATOM 708 C C . ILE A 1 90 ? -10.749 -5.838 -10.565 1.00 80.50 90 ILE A C 1
ATOM 710 O O . ILE A 1 90 ? -11.490 -6.304 -9.697 1.00 80.50 90 ILE A O 1
ATOM 714 N N . LEU A 1 91 ? -9.421 -5.985 -10.508 1.00 75.06 91 LEU A N 1
ATOM 715 C CA . LEU A 1 91 ? -8.751 -6.679 -9.402 1.00 75.06 91 LEU A CA 1
ATOM 716 C C . LEU A 1 91 ? -9.031 -6.027 -8.042 1.00 75.06 91 LEU A C 1
ATOM 718 O O . LEU A 1 91 ? -9.233 -6.738 -7.059 1.00 75.06 91 LEU A O 1
ATOM 722 N N . MET A 1 92 ? -9.092 -4.694 -7.973 1.00 72.88 92 MET A N 1
ATOM 723 C CA . MET A 1 92 ? -9.420 -3.970 -6.740 1.00 72.88 92 MET A CA 1
ATOM 724 C C . MET A 1 92 ? -10.843 -4.262 -6.266 1.00 72.88 92 MET A C 1
ATOM 726 O O . MET A 1 92 ? -11.046 -4.466 -5.070 1.00 72.88 92 MET A O 1
ATOM 730 N N . ILE A 1 93 ? -11.811 -4.360 -7.181 1.00 73.06 93 ILE A N 1
ATOM 731 C CA . ILE A 1 93 ? -13.197 -4.724 -6.850 1.00 73.06 93 ILE A CA 1
ATOM 732 C C . ILE A 1 93 ? -13.264 -6.149 -6.281 1.00 73.06 93 ILE A C 1
ATOM 734 O O . ILE A 1 93 ? -13.925 -6.380 -5.270 1.00 73.06 93 ILE A O 1
ATOM 738 N N . VAL A 1 94 ? -12.538 -7.098 -6.880 1.00 67.31 94 VAL A N 1
ATOM 739 C CA . VAL A 1 94 ? -12.489 -8.492 -6.403 1.00 67.31 94 VAL A CA 1
ATOM 740 C C . VAL A 1 94 ? -11.770 -8.598 -5.055 1.00 67.31 94 VAL A C 1
ATOM 742 O O . VAL A 1 94 ? -12.228 -9.304 -4.155 1.00 67.31 94 VAL A O 1
ATOM 745 N N . ALA A 1 95 ? -10.670 -7.863 -4.878 1.00 67.44 95 ALA A N 1
ATOM 746 C CA . ALA A 1 95 ? -9.935 -7.833 -3.621 1.00 67.44 95 ALA A CA 1
ATOM 747 C C . ALA A 1 95 ? -10.780 -7.222 -2.488 1.00 67.44 95 ALA A C 1
ATOM 749 O O . ALA A 1 95 ? -10.724 -7.700 -1.355 1.00 67.44 95 ALA A O 1
ATOM 750 N N . PHE A 1 96 ? -11.605 -6.211 -2.781 1.00 63.59 96 PHE A N 1
ATOM 751 C CA . PHE A 1 96 ? -12.568 -5.599 -1.860 1.00 63.59 96 PHE A CA 1
ATOM 752 C C . PHE A 1 96 ? -13.934 -6.301 -1.858 1.00 63.59 96 PHE A C 1
ATOM 754 O O . PHE A 1 96 ? -14.973 -5.653 -1.915 1.00 63.59 96 PHE A O 1
ATOM 761 N N . SER A 1 97 ? -13.955 -7.629 -1.708 1.00 60.56 97 SER A N 1
ATOM 762 C CA . SER A 1 97 ? -15.218 -8.364 -1.562 1.00 60.56 97 SER A CA 1
ATOM 763 C C . SER A 1 97 ? -16.042 -7.828 -0.367 1.00 60.56 97 SER A C 1
ATOM 765 O O . SER A 1 97 ? -15.580 -7.918 0.778 1.00 60.56 97 SER A O 1
ATOM 767 N N . PRO A 1 98 ? -17.260 -7.284 -0.586 1.00 57.22 98 PRO A N 1
ATOM 768 C CA . PRO A 1 98 ? -18.118 -6.722 0.465 1.00 57.22 98 PRO A CA 1
ATOM 769 C C . PRO A 1 98 ? -18.872 -7.800 1.266 1.00 57.22 98 PRO A C 1
ATOM 771 O O . PRO A 1 98 ? -19.725 -7.488 2.095 1.00 57.22 98 PRO A O 1
ATOM 774 N N . GLN A 1 99 ? -18.569 -9.080 1.031 1.00 57.56 99 GLN A N 1
ATOM 775 C CA . GLN A 1 99 ? -19.277 -10.221 1.611 1.00 57.56 99 GLN A CA 1
ATOM 776 C C . GLN A 1 99 ? -19.418 -10.213 3.148 1.00 57.56 99 GLN A C 1
ATOM 778 O O . GLN A 1 99 ? -20.507 -10.558 3.607 1.00 57.56 99 GLN A O 1
ATOM 783 N N . PRO A 1 100 ? -18.426 -9.795 3.965 1.00 59.19 100 PRO A N 1
ATOM 784 C CA . PRO A 1 100 ? -18.590 -9.786 5.421 1.00 59.19 100 PRO A CA 1
ATOM 785 C C . PRO A 1 100 ? -19.348 -8.562 5.971 1.00 59.19 100 PRO A C 1
ATOM 787 O O . PRO A 1 100 ? -19.600 -8.510 7.170 1.00 59.19 100 PRO A O 1
ATOM 790 N N . TYR A 1 101 ? -19.725 -7.589 5.130 1.00 53.25 101 TYR A N 1
ATOM 791 C CA . TYR A 1 101 ? -20.366 -6.329 5.542 1.00 53.25 101 TYR A CA 1
ATOM 792 C C . TYR A 1 101 ? -21.861 -6.237 5.194 1.00 53.25 101 TYR A C 1
ATOM 794 O O . TYR A 1 101 ? -22.452 -5.161 5.285 1.00 53.25 101 TYR A O 1
ATOM 802 N N . LYS A 1 102 ? -22.510 -7.354 4.837 1.00 55.72 102 LYS A N 1
ATOM 803 C CA . LYS A 1 102 ? -23.973 -7.404 4.697 1.00 55.72 102 LYS A CA 1
ATOM 804 C C . LYS A 1 102 ? -24.644 -7.232 6.065 1.00 55.72 102 LYS A C 1
ATOM 806 O O . LYS A 1 102 ? -24.957 -8.204 6.744 1.00 55.72 102 LYS A O 1
ATOM 811 N N . TYR A 1 103 ? -24.854 -5.982 6.470 1.00 50.31 103 TYR A N 1
ATOM 812 C CA . TYR A 1 103 ? -25.669 -5.647 7.628 1.00 50.31 103 TYR A CA 1
ATOM 813 C C . TYR A 1 103 ? -27.150 -5.760 7.254 1.00 50.31 103 TYR A C 1
ATOM 815 O O . TYR A 1 103 ? -27.666 -5.039 6.401 1.00 50.31 103 TYR A O 1
ATOM 823 N N . GLN A 1 104 ? -27.828 -6.700 7.901 1.00 53.59 104 GLN A N 1
ATOM 824 C CA . GLN A 1 104 ? -29.268 -6.910 7.853 1.00 53.59 104 GLN A CA 1
ATOM 825 C C . GLN A 1 104 ? -29.972 -5.752 8.595 1.00 53.59 104 GLN A C 1
ATOM 827 O O . GLN A 1 104 ? -30.254 -5.895 9.780 1.00 53.59 104 GLN A O 1
ATOM 832 N N . GLY A 1 105 ? -30.218 -4.583 7.979 1.00 52.34 105 GLY A N 1
ATOM 833 C CA . GLY A 1 105 ? -30.952 -3.545 8.731 1.00 52.34 105 GLY A CA 1
ATOM 834 C C . GLY A 1 105 ? -31.138 -2.123 8.193 1.00 52.34 105 GLY A C 1
ATOM 835 O O . GLY A 1 105 ? -31.427 -1.253 9.008 1.00 52.34 105 GLY A O 1
ATOM 836 N N . GLY A 1 106 ? -30.998 -1.832 6.896 1.00 56.62 106 GLY A N 1
ATOM 837 C CA . GLY A 1 106 ? -31.248 -0.478 6.363 1.00 56.62 106 GLY A CA 1
ATOM 838 C C . GLY A 1 106 ? -32.192 -0.479 5.155 1.00 56.62 106 GLY A C 1
ATOM 839 O O . GLY A 1 106 ? -32.087 -1.408 4.354 1.00 56.62 106 GLY A O 1
ATOM 840 N N . PRO A 1 107 ? -33.102 0.511 4.999 1.00 54.16 107 PRO A N 1
ATOM 841 C CA . PRO A 1 107 ? -34.033 0.572 3.872 1.00 54.16 107 PRO A CA 1
ATOM 842 C C . PRO A 1 107 ? -33.266 0.539 2.554 1.00 54.16 107 PRO A C 1
ATOM 844 O O . PRO A 1 107 ? -32.280 1.257 2.395 1.00 54.16 107 PRO A O 1
ATOM 847 N N . ALA A 1 108 ? -33.711 -0.306 1.626 1.00 57.22 108 ALA A N 1
ATOM 848 C CA . ALA A 1 108 ? -33.098 -0.469 0.318 1.00 57.22 108 ALA A CA 1
ATOM 849 C C . ALA A 1 108 ? -33.119 0.862 -0.451 1.00 57.22 108 ALA A C 1
ATOM 851 O O . ALA A 1 108 ? -34.107 1.202 -1.102 1.00 57.22 108 ALA A O 1
ATOM 852 N N . ALA A 1 109 ? -32.027 1.622 -0.372 1.00 60.41 109 ALA A N 1
ATOM 853 C CA . ALA A 1 109 ? -31.757 2.681 -1.325 1.00 60.41 109 ALA A CA 1
ATOM 854 C C . ALA A 1 109 ? -31.592 2.032 -2.704 1.00 60.41 109 ALA A C 1
ATOM 856 O O . ALA A 1 109 ? -30.956 0.983 -2.840 1.00 60.41 109 ALA A O 1
ATOM 857 N N . SER A 1 110 ? -32.210 2.633 -3.718 1.00 66.75 110 SER A N 1
ATOM 858 C CA . SER A 1 110 ? -32.223 2.149 -5.098 1.00 66.75 110 SER A CA 1
ATOM 859 C C . SER A 1 110 ? -30.813 1.722 -5.547 1.00 66.75 110 SER A C 1
ATOM 861 O O . SER A 1 110 ? -29.878 2.487 -5.311 1.00 66.75 110 SER A O 1
ATOM 863 N N . PRO A 1 111 ? -30.626 0.575 -6.236 1.00 73.94 111 PRO A N 1
ATOM 864 C CA . PRO A 1 111 ? -29.297 0.043 -6.574 1.00 73.94 111 PRO A CA 1
ATOM 865 C C . PRO A 1 111 ? -28.378 1.050 -7.278 1.00 73.94 111 PRO A C 1
ATOM 867 O O . PRO A 1 111 ? -27.175 1.061 -7.050 1.00 73.94 111 PRO A O 1
ATOM 870 N N . LEU A 1 112 ? -28.955 1.931 -8.101 1.00 72.56 112 LEU A N 1
ATOM 871 C CA . LEU A 1 112 ? -28.225 2.978 -8.818 1.00 72.56 112 LEU A CA 1
ATOM 872 C C . LEU A 1 112 ? -27.787 4.126 -7.903 1.00 72.56 112 LEU A C 1
ATOM 874 O O . LEU A 1 112 ? -26.640 4.563 -7.977 1.00 72.56 112 LEU A O 1
ATOM 878 N N . ASN A 1 113 ? -28.668 4.569 -7.003 1.00 73.38 113 ASN A N 1
ATOM 879 C CA . ASN A 1 113 ? -28.312 5.579 -6.010 1.00 73.38 113 ASN A CA 1
ATOM 880 C C . ASN A 1 113 ? -27.305 5.021 -5.005 1.00 73.38 113 ASN A C 1
ATOM 882 O O . ASN A 1 113 ? -26.424 5.757 -4.598 1.00 73.38 113 ASN A O 1
ATOM 886 N N . ALA A 1 114 ? -27.361 3.730 -4.668 1.00 70.31 114 ALA A N 1
ATOM 887 C CA . ALA A 1 114 ? -26.391 3.097 -3.778 1.00 70.31 114 ALA A CA 1
ATOM 888 C C . ALA A 1 114 ? -24.972 3.048 -4.376 1.00 70.31 114 ALA A C 1
ATOM 890 O O . ALA A 1 114 ? -24.003 3.209 -3.645 1.00 70.31 114 ALA A O 1
ATOM 891 N N . ILE A 1 115 ? -24.829 2.861 -5.695 1.00 69.69 115 ILE A N 1
ATOM 892 C CA . ILE A 1 115 ? -23.518 2.905 -6.370 1.00 69.69 115 ILE A CA 1
ATOM 893 C C . ILE A 1 115 ? -22.964 4.334 -6.375 1.00 69.69 115 ILE A C 1
ATOM 895 O O . ILE A 1 115 ? -21.792 4.544 -6.067 1.00 69.69 115 ILE A O 1
ATOM 899 N N . PHE A 1 116 ? -23.806 5.318 -6.696 1.00 70.56 116 PHE A N 1
ATOM 900 C CA . PHE A 1 116 ? -23.399 6.724 -6.682 1.00 70.56 116 PHE A CA 1
ATOM 901 C C . PHE A 1 116 ? -23.083 7.229 -5.270 1.00 70.56 116 PHE A C 1
ATOM 903 O O . PHE A 1 116 ? -22.108 7.954 -5.091 1.00 70.56 116 PHE A O 1
ATOM 910 N N . ASP A 1 117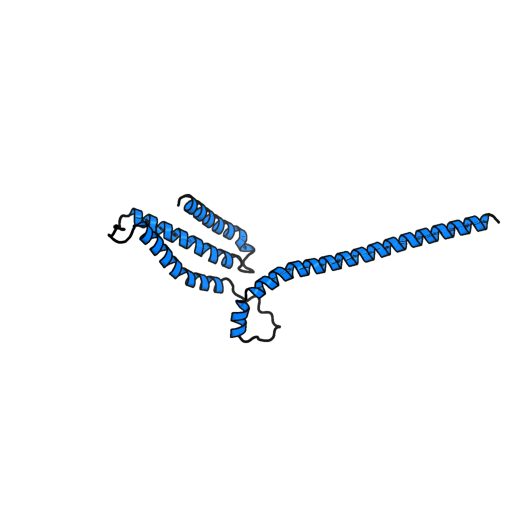 ? -23.857 6.806 -4.272 1.00 70.75 117 ASP A N 1
ATOM 911 C CA . ASP A 1 117 ? -23.637 7.144 -2.866 1.00 70.75 117 ASP A CA 1
ATOM 912 C C . ASP A 1 117 ? -22.396 6.429 -2.305 1.00 70.75 117 ASP A C 1
ATOM 914 O O . ASP A 1 117 ? -21.611 7.031 -1.581 1.00 70.75 117 ASP A O 1
ATOM 918 N N . ALA A 1 118 ? -22.106 5.198 -2.747 1.00 67.00 118 ALA A N 1
ATOM 919 C CA . ALA A 1 118 ? -20.847 4.516 -2.429 1.00 67.00 118 ALA A CA 1
ATOM 920 C C . ALA A 1 118 ? -19.610 5.229 -3.011 1.00 67.00 118 ALA A C 1
ATOM 922 O O . ALA A 1 118 ? -18.522 5.149 -2.442 1.00 67.00 118 ALA A O 1
ATOM 923 N N . CYS A 1 119 ? -19.764 5.945 -4.127 1.00 67.44 119 CYS A N 1
ATOM 924 C CA . CYS A 1 119 ? -18.719 6.795 -4.699 1.00 67.44 119 CYS A CA 1
ATOM 925 C C . CYS A 1 119 ? -18.692 8.217 -4.111 1.00 67.44 119 CYS A C 1
ATOM 927 O O . CYS A 1 119 ? -17.883 9.042 -4.546 1.00 67.44 119 CYS A O 1
ATOM 929 N N . ASN A 1 120 ? -19.534 8.528 -3.124 1.00 78.12 120 ASN A N 1
ATOM 930 C CA . ASN A 1 120 ? -19.600 9.856 -2.539 1.00 78.12 120 ASN A CA 1
ATOM 931 C C . ASN A 1 120 ? -18.471 10.072 -1.514 1.00 78.12 120 ASN A C 1
ATOM 933 O O . ASN A 1 120 ? -18.507 9.597 -0.379 1.00 78.12 120 ASN A O 1
ATOM 937 N N . ILE A 1 121 ? -17.463 10.853 -1.906 1.00 70.94 121 ILE A N 1
ATOM 938 C CA . ILE A 1 121 ? -16.305 11.222 -1.071 1.00 70.94 121 ILE A CA 1
ATOM 939 C C . ILE A 1 121 ? -16.721 11.880 0.259 1.00 70.94 121 ILE A C 1
ATOM 941 O O . ILE A 1 121 ? -16.010 11.763 1.261 1.00 70.94 121 ILE A O 1
ATOM 945 N N . SER A 1 122 ? -17.876 12.547 0.304 1.00 71.00 122 SER A N 1
ATOM 946 C CA . SER A 1 122 ? -18.391 13.185 1.519 1.00 71.00 122 SER A CA 1
ATOM 947 C C . SER A 1 122 ? -18.756 12.192 2.624 1.00 71.00 122 SER A C 1
ATOM 949 O O . SER A 1 122 ? -18.663 12.556 3.801 1.00 71.00 122 SER A O 1
ATOM 951 N N . ASP A 1 123 ? -19.114 10.951 2.282 1.00 71.38 123 ASP A N 1
ATOM 952 C CA . ASP A 1 123 ? -19.383 9.908 3.276 1.00 71.38 123 ASP A CA 1
ATOM 953 C C . ASP A 1 123 ? -18.077 9.420 3.923 1.00 71.38 123 ASP A C 1
ATOM 955 O O . ASP A 1 123 ? -17.967 9.343 5.148 1.00 71.38 123 ASP A O 1
ATOM 959 N N . LEU A 1 124 ? -17.020 9.255 3.116 1.00 77.19 124 LEU A N 1
ATOM 960 C CA . LEU A 1 124 ? -15.671 8.940 3.596 1.00 77.19 124 LEU A CA 1
ATOM 961 C C . LEU A 1 124 ? -15.142 10.018 4.561 1.00 77.19 124 LEU A C 1
ATOM 963 O O . LEU A 1 124 ? -14.633 9.704 5.638 1.00 77.19 124 LEU A O 1
ATOM 967 N N . LEU A 1 125 ? -15.287 11.297 4.197 1.00 76.75 125 LEU A N 1
ATOM 968 C CA . LEU A 1 125 ? -14.862 12.429 5.028 1.00 76.75 125 LEU A CA 1
ATOM 969 C C . LEU A 1 125 ? -15.683 12.539 6.316 1.00 76.75 125 LEU A C 1
ATOM 971 O O . LEU A 1 125 ? -15.123 12.732 7.397 1.00 76.75 125 LEU A O 1
ATOM 975 N N . SER A 1 126 ? -17.002 12.374 6.228 1.00 74.12 126 SER A N 1
ATOM 976 C CA . SER A 1 126 ? -17.880 12.439 7.398 1.00 74.12 126 SER A CA 1
ATOM 977 C C . SER A 1 126 ? -17.611 11.287 8.363 1.00 74.12 126 SER A C 1
ATOM 979 O O . SER A 1 126 ? -17.555 11.509 9.572 1.00 74.12 126 SER A O 1
ATOM 981 N N . ALA A 1 127 ? -17.375 10.074 7.859 1.00 77.12 127 ALA A N 1
ATOM 982 C CA . ALA A 1 127 ? -16.982 8.929 8.675 1.00 77.12 127 ALA A CA 1
ATOM 983 C C . ALA A 1 127 ? -15.635 9.167 9.379 1.00 77.12 127 ALA A C 1
ATOM 985 O O . ALA A 1 127 ? -15.517 8.921 10.585 1.00 77.12 127 ALA A O 1
ATOM 986 N N . LEU A 1 128 ? -14.651 9.719 8.661 1.00 80.44 128 LEU A N 1
ATOM 987 C CA . LEU A 1 128 ? -13.320 10.005 9.196 1.00 80.44 128 LEU A CA 1
ATOM 988 C C . LEU A 1 128 ? -13.349 11.061 10.309 1.00 80.44 128 LEU A C 1
ATOM 990 O O . LEU A 1 128 ? -12.689 10.884 11.328 1.00 80.44 128 LEU A O 1
ATOM 994 N N . PHE A 1 129 ? -14.137 12.128 10.160 1.00 78.00 129 PHE A N 1
ATOM 995 C CA . PHE A 1 129 ? -14.247 13.193 11.167 1.00 78.00 129 PHE A CA 1
ATOM 996 C C . PHE A 1 129 ? -15.157 12.829 12.347 1.00 78.00 129 PHE A C 1
ATOM 998 O O . PHE A 1 129 ? -14.950 13.284 13.476 1.00 78.00 129 PHE A O 1
ATOM 1005 N N . ARG A 1 130 ? -16.161 11.978 12.128 1.00 76.12 130 ARG A N 1
ATOM 1006 C CA . ARG A 1 130 ? -17.111 11.580 13.176 1.00 76.12 130 ARG A CA 1
ATOM 1007 C C . ARG A 1 130 ? -16.525 10.539 14.129 1.00 76.12 130 ARG A C 1
ATOM 1009 O O . ARG A 1 130 ? -16.909 10.526 15.296 1.00 76.12 130 ARG A O 1
ATOM 1016 N N . GLY A 1 131 ? -15.569 9.725 13.675 1.00 84.31 131 GLY A N 1
ATOM 1017 C CA . GLY A 1 131 ? -14.791 8.800 14.510 1.00 84.31 131 GLY A CA 1
ATOM 1018 C C . GLY A 1 131 ? -14.120 9.462 15.727 1.00 84.31 131 GLY A C 1
ATOM 1019 O O . GLY A 1 131 ? -14.484 9.134 16.860 1.00 84.31 131 GLY A O 1
ATOM 1020 N N . PRO A 1 132 ? -13.205 10.434 15.544 1.00 83.81 132 PRO A N 1
ATOM 1021 C CA . PRO A 1 132 ? -12.536 11.113 16.651 1.00 83.81 132 PRO A CA 1
ATOM 1022 C C . PRO A 1 132 ? -13.522 11.900 17.517 1.00 83.81 132 PRO A C 1
ATOM 1024 O O . PRO A 1 132 ? -13.391 11.919 18.738 1.00 83.81 132 PRO A O 1
ATOM 1027 N N . MET A 1 133 ? -14.572 12.478 16.928 1.00 78.94 133 MET A N 1
ATOM 1028 C CA . MET A 1 133 ? -15.578 13.221 17.689 1.00 78.94 133 MET A CA 1
ATOM 1029 C C . MET A 1 133 ? -16.432 12.321 18.602 1.00 78.94 133 MET A C 1
ATOM 1031 O O . MET A 1 133 ? -16.834 12.753 19.686 1.00 78.94 133 MET A O 1
ATOM 1035 N N . ARG A 1 134 ? -16.683 11.058 18.219 1.00 78.62 134 ARG A N 1
ATOM 1036 C CA . ARG A 1 134 ? -17.331 10.067 19.101 1.00 78.62 134 ARG A CA 1
ATOM 1037 C C . ARG A 1 134 ? -16.425 9.675 20.261 1.00 78.62 134 ARG A C 1
ATOM 1039 O O . ARG A 1 134 ? -16.895 9.667 21.394 1.00 78.62 134 ARG A O 1
ATOM 1046 N N . LEU A 1 135 ? -15.140 9.449 19.994 1.00 81.75 135 LEU A N 1
ATOM 1047 C CA . LEU A 1 135 ? -14.160 9.145 21.038 1.00 81.75 135 LEU A CA 1
ATOM 1048 C C . LEU A 1 135 ? -14.036 10.301 22.040 1.00 81.75 135 LEU A C 1
ATOM 1050 O O . LEU A 1 135 ? -14.095 10.071 23.243 1.00 81.75 135 LEU A O 1
ATOM 1054 N N . VAL A 1 136 ? -13.988 11.553 21.573 1.00 83.62 136 VAL A N 1
ATOM 1055 C CA . VAL A 1 136 ? -13.956 12.736 22.453 1.00 83.62 136 VAL A CA 1
ATOM 1056 C C . VAL A 1 136 ? -15.219 12.838 23.316 1.00 83.62 136 VAL A C 1
ATOM 1058 O O . VAL A 1 136 ? -15.123 13.101 24.514 1.00 83.62 136 VAL A O 1
ATOM 1061 N N . ARG A 1 137 ? -16.407 12.582 22.752 1.00 79.75 137 ARG A N 1
ATOM 1062 C CA . ARG A 1 137 ? -17.666 12.598 23.520 1.00 79.75 137 ARG A CA 1
ATOM 1063 C C . ARG A 1 137 ? 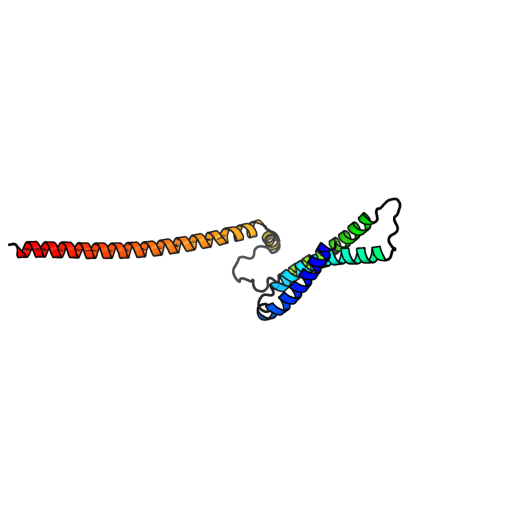-17.730 11.502 24.581 1.00 79.75 137 ARG A C 1
ATOM 1065 O O . ARG A 1 137 ? -18.269 11.738 25.663 1.00 79.75 137 ARG A O 1
ATOM 1072 N N . GLU A 1 138 ? -17.211 10.314 24.286 1.00 80.75 138 GLU A N 1
ATOM 1073 C CA . GLU A 1 138 ? -17.172 9.212 25.251 1.00 80.75 138 GLU A CA 1
ATOM 1074 C C . GLU A 1 138 ? -16.162 9.476 26.369 1.00 80.75 138 GLU A C 1
ATOM 1076 O O . GLU A 1 138 ? -16.493 9.287 27.539 1.00 80.75 138 GLU A O 1
ATOM 1081 N N . GLN A 1 139 ? -14.991 10.026 26.038 1.00 79.19 139 GLN A N 1
ATOM 1082 C CA . GLN A 1 139 ? -14.008 10.470 27.028 1.00 79.19 139 GLN A CA 1
ATOM 1083 C C . GLN A 1 139 ? -14.585 11.554 27.950 1.00 79.19 139 GLN A C 1
ATOM 1085 O O . GLN A 1 139 ? -14.496 11.439 29.172 1.00 79.19 139 GLN A O 1
ATOM 1090 N N . GLN A 1 140 ? -15.271 12.561 27.398 1.00 80.88 140 GLN A N 1
ATOM 1091 C CA . GLN A 1 140 ? -15.908 13.612 28.201 1.00 80.88 140 GLN A CA 1
ATOM 1092 C C . GLN A 1 140 ? -16.973 13.065 29.161 1.00 80.88 140 GLN A C 1
ATOM 1094 O O . GLN A 1 140 ? -17.037 13.495 30.312 1.00 80.88 140 GLN A O 1
ATOM 1099 N N . ARG A 1 141 ? -17.780 12.083 28.734 1.00 82.12 141 ARG A N 1
ATOM 1100 C CA . ARG A 1 141 ? -18.746 11.416 29.627 1.00 82.12 141 ARG A CA 1
ATOM 1101 C C . ARG A 1 141 ? -18.073 10.674 30.776 1.00 82.12 141 ARG A C 1
ATOM 1103 O O . ARG A 1 141 ? -18.618 10.671 31.878 1.00 82.12 141 ARG A O 1
ATOM 1110 N N . GLN A 1 142 ? -16.932 10.035 30.530 1.00 80.56 142 GLN A N 1
ATOM 1111 C CA . GLN A 1 142 ? -16.207 9.306 31.571 1.00 80.56 142 GLN A CA 1
ATOM 1112 C C . GLN A 1 142 ? -15.573 10.257 32.593 1.00 80.56 142 GLN A C 1
ATOM 1114 O O . GLN A 1 142 ? -15.718 10.031 33.794 1.00 80.56 142 GLN A O 1
ATOM 1119 N N . ILE A 1 143 ? -14.989 11.368 32.132 1.00 81.69 143 ILE A N 1
ATOM 1120 C CA . ILE A 1 143 ? -14.430 12.415 33.003 1.00 81.69 143 ILE A CA 1
ATOM 1121 C C . ILE A 1 143 ? -15.518 13.014 33.902 1.00 81.69 143 ILE A C 1
ATOM 1123 O O . ILE A 1 143 ? -15.307 13.170 35.104 1.00 81.69 143 ILE A O 1
ATOM 1127 N N . LEU A 1 144 ? -16.703 13.304 33.349 1.00 82.94 144 LEU A N 1
ATOM 1128 C CA . LEU A 1 144 ? -17.808 13.876 34.122 1.00 82.94 144 LEU A CA 1
ATOM 1129 C C . LEU A 1 144 ? -18.257 12.937 35.257 1.00 82.94 144 LEU A C 1
ATOM 1131 O O . LEU A 1 144 ? -18.453 13.386 36.382 1.00 82.94 144 LEU A O 1
ATOM 1135 N N . ARG A 1 145 ? -18.349 11.626 34.984 1.00 81.06 145 ARG A N 1
ATOM 1136 C CA . ARG A 1 145 ? 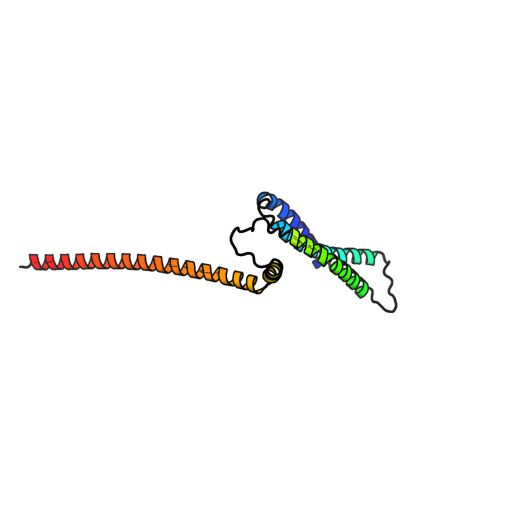-18.701 10.609 35.992 1.00 81.06 145 ARG A CA 1
ATOM 1137 C C . ARG A 1 145 ? -17.648 10.487 37.092 1.00 81.06 145 ARG A C 1
ATOM 1139 O O . ARG A 1 145 ? -18.009 10.425 38.263 1.00 81.06 145 ARG A O 1
ATOM 1146 N N . GLN A 1 146 ? -16.363 10.475 36.732 1.00 84.00 146 GLN A N 1
ATOM 1147 C CA . GLN A 1 146 ? -15.281 10.445 37.722 1.00 84.00 146 GLN A CA 1
ATOM 1148 C C . GLN A 1 146 ? -15.289 11.688 38.616 1.00 84.00 146 GLN A C 1
ATOM 1150 O O . GLN A 1 146 ? -15.084 11.570 39.822 1.00 84.00 146 GLN A O 1
ATOM 1155 N N . ASN A 1 147 ? -15.556 12.867 38.049 1.00 80.88 147 ASN A N 1
ATOM 1156 C CA . ASN A 1 147 ? -15.567 14.111 38.814 1.00 80.88 147 ASN A CA 1
ATOM 1157 C C . ASN A 1 147 ? -16.753 14.169 39.793 1.00 80.88 147 ASN A C 1
ATOM 1159 O O . ASN A 1 147 ? -16.572 14.570 40.938 1.00 80.88 147 ASN A O 1
ATOM 1163 N N . SER A 1 148 ? -17.937 13.685 39.392 1.00 82.31 148 SER A N 1
ATOM 1164 C CA . SER A 1 148 ? -19.088 13.559 40.298 1.00 82.31 148 SER A CA 1
ATOM 1165 C C . SER A 1 148 ? -18.801 12.630 41.482 1.00 82.31 148 SER A C 1
ATOM 1167 O O . SER A 1 148 ? -19.053 13.024 42.616 1.00 82.31 148 SER A O 1
ATOM 1169 N N . MET A 1 149 ? -18.192 11.457 41.253 1.00 79.12 149 MET A N 1
ATOM 1170 C CA . MET A 1 149 ? -17.829 10.547 42.355 1.00 79.12 149 MET A CA 1
ATOM 1171 C C . MET A 1 149 ? -16.766 11.145 43.286 1.00 79.12 149 MET A C 1
ATOM 1173 O O . MET A 1 149 ? -16.823 10.957 44.499 1.00 79.12 149 MET A O 1
ATOM 1177 N N . ARG A 1 150 ? -15.795 11.892 42.740 1.00 77.94 150 ARG A N 1
ATOM 1178 C CA . ARG A 1 150 ? -14.762 12.561 43.544 1.00 77.94 150 ARG A CA 1
ATOM 1179 C C . ARG A 1 150 ? -15.352 13.665 44.428 1.00 77.94 150 ARG A C 1
ATOM 1181 O O . ARG A 1 150 ? -14.934 13.792 45.572 1.00 77.94 150 ARG A O 1
ATOM 1188 N N . ILE A 1 151 ? -16.298 14.453 43.913 1.00 80.81 151 ILE A N 1
ATOM 1189 C CA . ILE A 1 151 ? -16.957 15.531 44.670 1.00 80.81 151 ILE A CA 1
ATOM 1190 C C . ILE A 1 151 ? -17.845 14.959 45.783 1.00 80.81 151 ILE A C 1
ATOM 1192 O O . ILE A 1 151 ? -17.821 15.482 46.892 1.00 80.81 151 ILE A O 1
ATOM 1196 N N . GLU A 1 152 ? -18.576 13.873 45.522 1.00 83.75 152 GLU A N 1
ATOM 1197 C CA . GLU A 1 152 ? -19.422 13.207 46.524 1.00 83.75 152 GLU A CA 1
ATOM 1198 C C . GLU A 1 152 ? -18.600 12.608 47.676 1.00 83.75 152 GLU A C 1
ATOM 1200 O O . GLU A 1 152 ? -18.934 12.807 48.846 1.00 83.75 152 GLU A O 1
ATOM 1205 N N . LEU A 1 153 ? -17.471 11.960 47.362 1.00 81.25 153 LEU A N 1
ATOM 1206 C CA . LEU A 1 153 ? -16.522 11.482 48.371 1.00 81.25 153 LEU A CA 1
ATOM 1207 C C . LEU A 1 153 ? -15.962 12.637 49.208 1.00 81.25 153 LEU A C 1
ATOM 1209 O O . LEU A 1 153 ? -16.034 12.588 50.431 1.00 81.25 153 LEU A O 1
ATOM 1213 N N . VAL A 1 154 ? -15.455 13.699 48.571 1.00 80.44 154 VAL A N 1
ATOM 1214 C CA . VAL A 1 154 ? -14.904 14.871 49.281 1.00 80.44 154 VAL A CA 1
ATOM 1215 C C . VAL A 1 154 ? -15.960 15.551 50.158 1.00 80.44 154 VAL A C 1
ATOM 1217 O O . VAL A 1 154 ? -15.658 15.925 51.287 1.00 80.44 154 VAL A O 1
ATOM 1220 N N . SER A 1 155 ? -17.200 15.674 49.678 1.00 79.00 155 SER A N 1
ATOM 1221 C CA . SER A 1 155 ? -18.296 16.251 50.462 1.00 79.00 155 SER A CA 1
ATOM 1222 C C . SER A 1 155 ? -18.692 15.376 51.650 1.00 79.00 155 SER A C 1
ATOM 1224 O O . SER A 1 155 ? -19.129 15.926 52.656 1.00 79.00 155 SER A O 1
ATOM 1226 N N . SER A 1 156 ? -18.570 14.050 51.544 1.00 74.50 156 SER A N 1
ATOM 1227 C CA . SER A 1 156 ? -18.853 13.124 52.649 1.00 74.50 156 SER A CA 1
ATOM 1228 C C . SER A 1 156 ? -17.776 13.218 53.734 1.00 74.50 156 SER A C 1
ATOM 1230 O O . SER A 1 156 ? -18.116 13.352 54.907 1.00 74.50 156 SER A O 1
ATOM 1232 N N . TYR A 1 157 ? -16.499 13.286 53.334 1.00 72.19 157 TYR A N 1
ATOM 1233 C CA . TYR A 1 157 ? -15.377 13.518 54.252 1.00 72.19 157 TYR A CA 1
ATOM 1234 C C . TYR A 1 157 ? -15.488 14.860 54.993 1.00 72.19 157 TYR A C 1
ATOM 1236 O O . TYR A 1 157 ? -15.346 14.889 56.212 1.00 72.19 157 TYR A O 1
ATOM 1244 N N . ASP A 1 158 ? -15.800 15.961 54.295 1.00 78.31 158 ASP A N 1
ATOM 1245 C CA . ASP A 1 158 ? -15.970 17.277 54.939 1.00 78.31 158 ASP A CA 1
ATOM 1246 C C . ASP A 1 158 ? -17.143 17.272 55.938 1.00 78.31 158 ASP A C 1
ATOM 1248 O O . ASP A 1 158 ? -17.055 17.851 57.020 1.00 78.31 158 ASP A O 1
ATOM 1252 N N . ASN A 1 159 ? -18.234 16.562 55.625 1.00 75.94 159 ASN A N 1
ATOM 1253 C CA . ASN A 1 159 ? -19.389 16.458 56.521 1.00 75.94 159 ASN A CA 1
ATOM 1254 C C . ASN A 1 159 ? -19.080 15.624 57.777 1.00 75.94 159 ASN A C 1
ATOM 1256 O O . ASN A 1 159 ? -19.498 16.001 58.873 1.00 75.94 159 ASN A O 1
ATOM 1260 N N . GLU A 1 160 ? -18.329 14.526 57.643 1.00 74.69 160 GLU A N 1
ATOM 1261 C CA . GLU A 1 160 ? -17.862 13.726 58.784 1.00 74.69 160 GLU A CA 1
ATOM 1262 C C . GLU A 1 160 ? -16.935 14.532 59.706 1.00 74.69 160 GLU A C 1
ATOM 1264 O O . GLU A 1 160 ? -17.139 14.535 60.923 1.00 74.69 160 GLU A O 1
ATOM 1269 N N . GLU A 1 161 ? -15.990 15.302 59.156 1.00 74.81 161 GLU A N 1
ATOM 1270 C CA . GLU A 1 161 ? -15.116 16.171 59.960 1.00 74.81 161 GLU A CA 1
ATOM 1271 C C . GLU A 1 161 ? -15.901 17.278 60.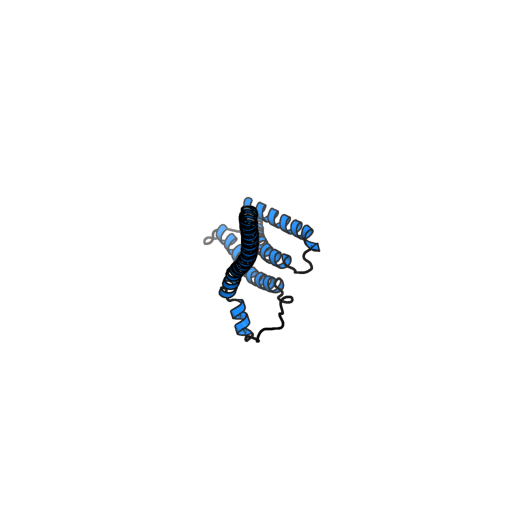683 1.00 74.81 161 GLU A C 1
ATOM 1273 O O . GLU A 1 161 ? -15.668 17.552 61.864 1.00 74.81 161 GLU A O 1
ATOM 1278 N N . ARG A 1 162 ? -16.898 17.880 60.022 1.00 69.00 162 ARG A N 1
ATOM 1279 C CA . ARG A 1 162 ? -17.775 18.901 60.625 1.00 69.00 162 ARG A CA 1
ATOM 1280 C C . ARG A 1 162 ? -18.652 18.348 61.748 1.00 69.00 162 ARG A C 1
ATOM 1282 O O . ARG A 1 162 ? -18.936 19.076 62.702 1.00 69.00 162 ARG A O 1
ATOM 1289 N N . MET A 1 163 ? -19.110 17.101 61.639 1.00 67.19 163 MET A N 1
ATOM 1290 C CA . MET A 1 163 ? -19.877 16.432 62.697 1.00 67.19 163 MET A CA 1
ATOM 1291 C C . MET A 1 163 ? -18.981 16.060 63.885 1.00 67.19 163 MET A C 1
ATOM 1293 O O . MET A 1 163 ? -19.400 16.230 65.032 1.00 67.19 163 MET A O 1
ATOM 1297 N N . GLY A 1 164 ? -17.735 15.650 63.625 1.00 66.94 164 GLY A N 1
ATOM 1298 C CA . GLY A 1 164 ? -16.718 15.416 64.652 1.00 66.94 164 GLY A CA 1
ATOM 1299 C C . GLY A 1 164 ? -16.355 16.679 65.442 1.00 66.94 164 GLY A C 1
ATOM 1300 O O . GLY A 1 164 ? -16.369 16.655 66.672 1.00 66.94 164 GLY A O 1
ATOM 1301 N N . ASP A 1 165 ? -16.119 17.808 64.762 1.00 65.62 165 ASP A N 1
ATOM 1302 C CA . ASP A 1 165 ? -15.800 19.099 65.404 1.00 65.62 165 ASP A CA 1
ATOM 1303 C C . ASP A 1 165 ? -16.964 19.632 66.257 1.00 65.62 165 ASP A C 1
ATOM 1305 O O . ASP A 1 165 ? -16.771 20.083 67.390 1.00 65.62 165 ASP A O 1
ATOM 1309 N N . LYS A 1 166 ? -18.203 19.521 65.758 1.00 66.06 166 LYS A N 1
ATOM 1310 C CA . LYS A 1 166 ? -19.402 19.902 66.523 1.00 66.06 166 LYS A CA 1
ATOM 1311 C C . LYS A 1 166 ? -19.610 19.005 67.741 1.00 66.06 166 LYS A C 1
ATOM 1313 O O . LYS A 1 166 ? -19.913 19.523 68.812 1.00 66.06 166 LYS A O 1
ATOM 1318 N N . GLY A 1 167 ? -19.428 17.691 67.602 1.00 61.09 167 GLY A N 1
ATOM 1319 C CA . GLY A 1 167 ? -19.524 16.742 68.716 1.00 61.09 167 GLY A CA 1
ATOM 1320 C C . GLY A 1 167 ? -18.480 17.006 69.803 1.00 61.09 167 GLY A C 1
ATOM 1321 O O . GLY A 1 167 ? -18.819 17.041 70.987 1.00 61.09 167 GLY A O 1
ATOM 1322 N N . ALA A 1 168 ? -17.237 17.289 69.404 1.00 60.84 168 ALA A N 1
ATOM 1323 C CA . ALA A 1 168 ? -16.156 17.647 70.318 1.00 60.84 168 ALA A CA 1
ATOM 1324 C C . ALA A 1 168 ? -16.422 18.981 71.040 1.00 60.84 168 ALA A C 1
ATOM 1326 O O . ALA A 1 168 ? -16.256 19.070 72.257 1.00 60.84 168 ALA A O 1
ATOM 1327 N N . LYS A 1 169 ? -16.910 20.011 70.331 1.00 60.12 169 LYS A N 1
ATOM 1328 C CA . LYS A 1 169 ? -17.308 21.285 70.954 1.00 60.12 169 LYS A CA 1
ATOM 1329 C C . LYS A 1 169 ? -18.470 21.130 71.933 1.00 60.12 169 LYS A C 1
ATOM 1331 O O . LYS A 1 169 ? -18.433 21.736 72.998 1.00 60.12 169 LYS A O 1
ATOM 1336 N N . VAL A 1 170 ? -19.481 20.324 71.607 1.00 60.22 170 VAL A N 1
ATOM 1337 C CA . VAL A 1 170 ? -20.637 20.095 72.492 1.00 60.22 170 VAL A CA 1
ATOM 1338 C C . VAL A 1 170 ? -20.227 19.342 73.763 1.00 60.22 170 VAL A C 1
ATOM 1340 O O . VAL A 1 170 ? -20.668 19.720 74.848 1.00 60.22 170 VAL A O 1
ATOM 1343 N N . GLN A 1 171 ? -19.333 18.349 73.669 1.00 57.38 171 GLN A N 1
ATOM 1344 C CA . GLN A 1 171 ? -18.781 17.681 74.856 1.00 57.38 171 GLN A CA 1
ATOM 1345 C C . GLN A 1 171 ? -17.972 18.639 75.738 1.00 57.38 171 GLN A C 1
ATOM 1347 O O . GLN A 1 171 ? -18.199 18.682 76.943 1.00 57.38 171 GLN A O 1
ATOM 1352 N N . MET A 1 172 ? -17.100 19.463 75.151 1.00 57.81 172 MET A N 1
ATOM 1353 C CA . MET A 1 172 ? -16.267 20.417 75.899 1.00 57.81 172 MET A CA 1
ATOM 1354 C C . MET A 1 172 ? -17.093 21.463 76.667 1.00 57.81 172 MET A C 1
ATOM 1356 O O . MET A 1 172 ? -16.703 21.870 77.757 1.00 57.81 172 MET A O 1
ATOM 1360 N N . ILE A 1 173 ? -18.246 21.881 76.135 1.00 59.50 173 ILE A N 1
ATOM 1361 C CA . ILE A 1 173 ? -19.146 22.833 76.810 1.00 59.50 173 ILE A CA 1
ATOM 1362 C C . ILE A 1 173 ? -19.929 22.138 77.939 1.00 59.50 173 ILE A C 1
ATOM 1364 O O . ILE A 1 173 ? -20.130 22.728 78.997 1.00 59.50 173 ILE A O 1
ATOM 1368 N N . SER A 1 174 ? -20.326 20.874 77.753 1.00 54.19 174 SER A N 1
ATOM 1369 C CA . SER A 1 174 ? -21.087 20.108 78.753 1.00 54.19 174 SER A CA 1
ATOM 1370 C C . SER A 1 174 ? -20.257 19.652 79.958 1.00 54.19 174 SER A C 1
ATOM 1372 O O . SER A 1 174 ? -20.841 19.317 80.981 1.00 54.19 174 SER A O 1
ATOM 1374 N N . THR A 1 175 ? -18.926 19.589 79.850 1.00 59.25 175 THR A N 1
ATOM 1375 C CA . THR A 1 175 ? -18.025 19.227 80.966 1.00 59.25 175 THR A CA 1
ATOM 1376 C C . THR A 1 175 ? -17.520 20.453 81.743 1.00 59.25 175 THR A C 1
ATOM 1378 O O . THR A 1 175 ? -16.842 20.303 82.754 1.00 59.25 175 THR A O 1
ATOM 1381 N N . ALA A 1 176 ? -17.834 21.667 81.277 1.00 55.78 176 ALA A N 1
ATOM 1382 C CA . ALA A 1 176 ? -17.400 22.932 81.875 1.00 55.78 176 ALA A CA 1
ATOM 1383 C C . ALA A 1 176 ? -18.509 23.677 82.655 1.00 55.78 176 ALA A C 1
ATOM 1385 O O . ALA A 1 176 ? -18.273 24.796 83.108 1.00 55.78 176 ALA A O 1
ATOM 1386 N N . SER A 1 177 ? -19.703 23.084 82.799 1.00 46.97 177 SER A N 1
ATOM 1387 C CA . SER A 1 177 ? -20.779 23.514 83.718 1.00 46.97 177 SER A CA 1
ATOM 1388 C C . SER A 1 177 ? -20.927 22.515 84.854 1.00 46.97 177 SER A C 1
ATOM 1390 O O . SER A 1 177 ? -21.219 22.968 85.980 1.00 46.97 177 SER A O 1
#

Sequence (177 aa):
MVLDACTTTIAILQSVSFYNRNKELLQKHQILLKLFTFKSVLGLNFFQSFVISMLAGHGKLRPNKYMTFHDINTGLASLILACEMPTFAILMIVAFSPQPYKYQGGPAASPLNAIFDACNISDLLSALFRGPMRLVREQQRQILRQNSMRIELVSSYDNEERMGDKGAKVQMISTAS

Foldseek 3Di:
DVVLVVVLVVVVVVLVVVCVVCVVVQPVPLVSLLVVLVNVLSNLLVVLLVVLVVVVVVVPDDDDPPDDSVCCSVVVSVVVSVVCVVVSVVSNCVSPPCVVVPDPDDPDDDPVVVVVVVVDVVVVVCVVVVVVVVVVVVVVVVVVVVVVVVVVVVVVVVVVVVVVVVVVVVVVVVVVD

Organism: Pyrenophora teres f. teres (strain 0-1) (NCBI:txid861557)